Protein AF-A0A9W7YFT0-F1 (afdb_monomer)

Radius of gyration: 14.07 Å; Cα contacts (8 Å, |Δi|>4): 96; chains: 1; bounding box: 33×33×34 Å

pLDDT: mean 88.97, std 9.94, range [38.34, 95.62]

Solvent-accessible surface area (backbone atoms only — not comparable to full-atom values): 5397 Å² total; per-residue (Å²): 130,84,79,78,82,64,84,42,72,67,57,53,48,50,34,51,52,33,60,50,48,62,71,68,45,92,62,81,72,58,67,69,55,53,28,46,47,48,6,26,51,43,20,39,75,74,37,64,67,81,72,79,84,58,57,90,87,40,57,70,56,33,49,44,50,46,33,24,50,73,44,39,89,50,51,40,48,58,23,37,54,51,39,34,54,50,38,54,51,52,53,66,71,69,108

Foldseek 3Di:
DPPPLDDDPVLVVLLVVLVVLQVVQPDNDDPLLVLLLLLLVCCLPVNADPDDQDDPVCVVSNSNSVNVNVCHPPHSSRSSVVSSVSSVVSNVVSD

Secondary structure (DSSP, 8-state):
--------HHHHHHHHHHHHHTTS-SSPPPHHHHHHHHHHHHHHHH-S--SPPPPTT-HHHHHHHHHHHHTTT--HHHHHHHHHHHHHHHHHHT-

Structure (mmCIF, N/CA/C/O backbone):
data_AF-A0A9W7YFT0-F1
#
_entry.id   AF-A0A9W7YFT0-F1
#
loop_
_atom_site.group_PDB
_atom_site.id
_atom_site.type_symbol
_atom_site.label_atom_id
_atom_site.label_alt_id
_atom_site.label_comp_id
_atom_site.label_asym_id
_atom_site.label_entity_id
_atom_site.label_seq_id
_atom_site.pdbx_PDB_ins_code
_atom_site.Cartn_x
_atom_site.Cartn_y
_atom_site.Cartn_z
_atom_site.occupancy
_atom_site.B_iso_or_equiv
_atom_site.auth_seq_id
_atom_site.auth_comp_id
_atom_site.auth_asym_id
_atom_site.auth_atom_id
_atom_site.pdbx_PDB_model_num
ATOM 1 N N . MET A 1 1 ? 18.303 -19.695 12.802 1.00 38.34 1 MET A N 1
ATOM 2 C CA . MET A 1 1 ? 17.478 -20.212 11.691 1.00 38.34 1 MET A CA 1
ATOM 3 C C . MET A 1 1 ? 16.607 -19.044 11.280 1.00 38.34 1 MET A C 1
ATOM 5 O O . MET A 1 1 ? 15.971 -18.500 12.163 1.00 38.34 1 MET A O 1
ATOM 9 N N . ALA A 1 2 ? 16.701 -18.555 10.044 1.00 50.19 2 ALA A N 1
ATOM 10 C CA . ALA A 1 2 ? 15.868 -17.435 9.612 1.00 50.19 2 ALA A CA 1
ATOM 11 C C . ALA A 1 2 ? 14.430 -17.947 9.486 1.00 50.19 2 ALA A C 1
ATOM 13 O O . ALA A 1 2 ? 14.174 -18.833 8.669 1.00 50.19 2 ALA A O 1
ATOM 14 N N . ASP A 1 3 ? 13.533 -17.468 10.343 1.00 54.38 3 ASP A N 1
ATOM 15 C CA . ASP A 1 3 ? 12.108 -17.763 10.280 1.00 54.38 3 ASP A CA 1
ATOM 16 C C . ASP A 1 3 ? 11.599 -17.408 8.883 1.00 54.38 3 ASP A C 1
ATOM 18 O O . ASP A 1 3 ? 11.540 -16.241 8.497 1.00 54.38 3 ASP A O 1
ATOM 22 N N . ALA A 1 4 ? 11.301 -18.429 8.081 1.00 62.66 4 ALA A N 1
ATOM 23 C CA . ALA A 1 4 ? 10.732 -18.237 6.761 1.00 62.66 4 ALA A CA 1
ATOM 24 C C . ALA A 1 4 ? 9.351 -17.596 6.943 1.00 62.66 4 ALA A C 1
ATOM 26 O O . ALA A 1 4 ? 8.384 -18.292 7.263 1.00 62.66 4 ALA A O 1
ATOM 27 N N . LYS A 1 5 ? 9.269 -16.272 6.768 1.00 72.00 5 LYS A N 1
ATOM 28 C CA . LYS A 1 5 ? 8.004 -15.544 6.702 1.00 72.00 5 LYS A CA 1
ATOM 29 C C . LYS A 1 5 ? 7.177 -16.160 5.576 1.00 72.00 5 LYS A C 1
ATOM 31 O O . LYS A 1 5 ? 7.535 -16.095 4.406 1.00 72.00 5 LYS A O 1
ATOM 36 N N . LYS A 1 6 ? 6.087 -16.827 5.949 1.00 81.19 6 LYS A N 1
ATOM 37 C CA . LYS A 1 6 ? 5.124 -17.425 5.023 1.00 81.19 6 LYS A CA 1
ATOM 38 C C . LYS A 1 6 ? 3.826 -16.650 5.112 1.00 81.19 6 LYS A C 1
ATOM 40 O O . LYS A 1 6 ? 3.409 -16.270 6.203 1.00 81.19 6 LYS A O 1
ATOM 45 N N . ILE A 1 7 ? 3.167 -16.467 3.973 1.00 86.81 7 ILE A N 1
ATOM 46 C CA . ILE A 1 7 ? 1.803 -15.945 3.955 1.00 86.81 7 ILE A CA 1
ATOM 47 C C . ILE A 1 7 ? 0.906 -16.999 4.609 1.00 86.81 7 ILE A C 1
ATOM 49 O O . ILE A 1 7 ? 0.685 -18.073 4.048 1.00 86.81 7 ILE A O 1
ATOM 53 N N . THR A 1 8 ? 0.424 -16.709 5.813 1.00 90.06 8 THR A N 1
ATOM 54 C CA . THR A 1 8 ? -0.550 -17.546 6.517 1.00 90.06 8 THR A CA 1
ATOM 55 C C . THR A 1 8 ? -1.973 -17.162 6.104 1.00 90.06 8 THR A C 1
ATOM 57 O O . THR A 1 8 ? -2.212 -16.025 5.682 1.00 90.06 8 THR A O 1
ATOM 60 N N . PRO A 1 9 ? -2.948 -18.084 6.212 1.00 90.06 9 PRO A N 1
ATOM 61 C CA . PRO A 1 9 ? -4.350 -17.760 5.953 1.00 90.06 9 PRO A CA 1
ATOM 62 C C . PRO A 1 9 ? -4.851 -16.617 6.847 1.00 90.06 9 PRO A C 1
ATOM 64 O O . PRO A 1 9 ? -5.571 -15.751 6.363 1.00 90.06 9 PRO A O 1
ATOM 67 N N . GLU A 1 10 ? -4.404 -16.556 8.104 1.00 90.50 10 GLU A N 1
ATOM 68 C CA . GLU A 1 10 ? -4.730 -15.477 9.048 1.00 90.50 10 GLU A CA 1
ATOM 69 C C . GLU A 1 10 ? -4.202 -14.113 8.582 1.00 90.50 10 GLU A C 1
ATOM 71 O O . GLU A 1 10 ? -4.932 -13.120 8.606 1.00 90.50 10 GLU A O 1
ATOM 76 N N . LEU A 1 11 ? -2.955 -14.058 8.095 1.00 91.94 11 LEU A N 1
ATOM 77 C CA . LEU A 1 11 ? -2.374 -12.829 7.552 1.00 91.94 11 LEU A CA 1
ATOM 78 C C . LEU A 1 11 ? -3.136 -12.370 6.311 1.00 91.94 11 LEU A C 1
ATOM 80 O O . LEU A 1 11 ? -3.481 -11.196 6.194 1.00 91.94 11 LEU A O 1
ATOM 84 N N . LYS A 1 12 ? -3.426 -13.301 5.397 1.00 92.06 12 LYS A N 1
ATOM 85 C CA . LYS A 1 12 ? -4.188 -12.999 4.185 1.00 92.06 12 L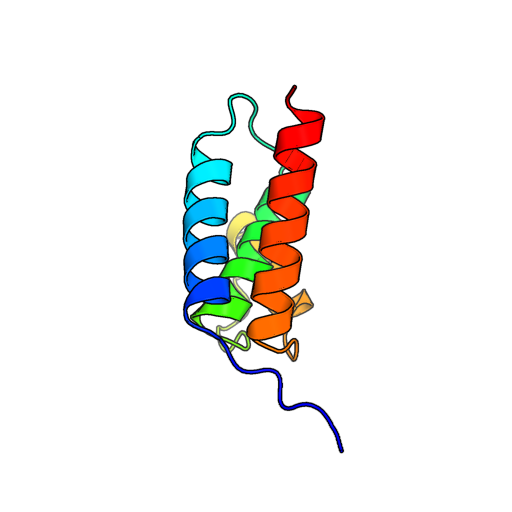YS A CA 1
ATOM 86 C C . LYS A 1 12 ? -5.592 -12.497 4.522 1.00 92.06 12 LYS A C 1
ATOM 88 O O . LYS A 1 12 ? -6.053 -11.564 3.874 1.00 92.06 12 LYS A O 1
ATOM 93 N N . GLN A 1 13 ? -6.258 -13.096 5.508 1.00 94.81 13 GLN A N 1
ATOM 94 C CA . GLN A 1 13 ? -7.582 -12.662 5.950 1.00 94.81 13 GLN A CA 1
ATOM 95 C C . GLN A 1 13 ? -7.522 -11.254 6.552 1.00 94.81 13 GLN A C 1
ATOM 97 O O . GLN A 1 13 ? -8.244 -10.374 6.102 1.00 94.81 13 GLN A O 1
ATOM 102 N N . THR A 1 14 ? -6.581 -11.004 7.466 1.00 94.25 14 THR A N 1
ATOM 103 C CA . THR A 1 14 ? -6.389 -9.676 8.072 1.00 94.25 14 THR A CA 1
ATOM 104 C C . THR A 1 14 ? -6.073 -8.610 7.019 1.00 94.25 14 THR A C 1
ATOM 106 O O . THR A 1 14 ? -6.528 -7.473 7.117 1.00 94.25 14 THR A O 1
ATOM 109 N N . PHE A 1 15 ? -5.290 -8.963 5.996 1.00 94.69 15 PHE A N 1
ATOM 110 C CA . PHE A 1 15 ? -4.982 -8.081 4.873 1.00 94.69 15 PHE A CA 1
ATOM 111 C C . PHE A 1 15 ? -6.221 -7.755 4.031 1.00 94.69 15 PHE A C 1
ATOM 113 O O . PHE A 1 15 ? -6.412 -6.599 3.658 1.00 94.69 15 PHE A O 1
ATOM 120 N N . ASP A 1 16 ? -7.062 -8.751 3.747 1.00 93.75 16 ASP A N 1
ATOM 121 C CA . ASP A 1 16 ? -8.316 -8.567 3.010 1.00 93.75 16 ASP A CA 1
ATOM 122 C C . ASP A 1 16 ? -9.287 -7.672 3.795 1.00 93.75 16 ASP A C 1
ATOM 124 O O . ASP A 1 16 ? -9.767 -6.668 3.270 1.00 93.75 16 ASP A O 1
ATOM 128 N N . GLU A 1 17 ? -9.446 -7.938 5.096 1.00 94.50 17 GLU A N 1
ATOM 129 C CA . GLU A 1 17 ? -10.231 -7.109 6.015 1.00 94.50 17 GLU A CA 1
ATOM 130 C C . GLU A 1 17 ? -9.706 -5.666 6.064 1.00 94.50 17 GLU A C 1
ATOM 132 O O . GLU A 1 17 ? -10.483 -4.718 5.964 1.00 94.50 17 GLU A O 1
ATOM 137 N N . ALA A 1 18 ? -8.387 -5.466 6.150 1.00 93.81 18 ALA A N 1
ATOM 138 C CA . ALA A 1 18 ? -7.785 -4.134 6.097 1.00 93.81 18 ALA A CA 1
ATOM 139 C C . ALA A 1 18 ? -8.061 -3.430 4.751 1.00 93.81 18 ALA A C 1
ATOM 141 O O . ALA A 1 18 ? -8.316 -2.224 4.710 1.00 93.81 18 ALA A O 1
ATOM 142 N N . ALA A 1 19 ? -8.049 -4.171 3.640 1.00 91.94 19 ALA A N 1
ATOM 143 C CA . ALA A 1 19 ? -8.350 -3.632 2.317 1.00 91.94 19 ALA A CA 1
ATOM 144 C C . ALA A 1 19 ? -9.835 -3.272 2.138 1.00 91.94 19 ALA A C 1
ATOM 146 O O . ALA A 1 19 ? -10.163 -2.406 1.322 1.00 91.94 19 ALA A O 1
ATOM 147 N N . GLU A 1 20 ? -10.738 -3.900 2.887 1.00 91.94 20 GLU A N 1
ATOM 148 C CA . GLU A 1 20 ? -12.139 -3.485 2.985 1.00 91.94 20 GLU A CA 1
ATOM 149 C C . GLU A 1 20 ? -12.290 -2.256 3.883 1.00 91.94 20 GLU A C 1
ATOM 151 O O . GLU A 1 20 ? -12.908 -1.264 3.496 1.00 91.94 20 GLU A O 1
ATOM 156 N N . GLN A 1 21 ? -11.648 -2.274 5.050 1.00 90.44 21 GLN A N 1
ATOM 157 C CA . GLN A 1 21 ? -11.689 -1.183 6.020 1.00 90.44 21 GLN A CA 1
ATOM 158 C C . GLN A 1 21 ? -1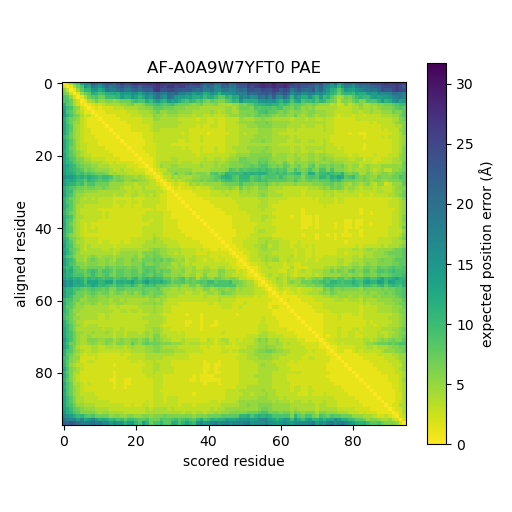1.204 0.135 5.421 1.00 90.44 21 GLN A C 1
ATOM 160 O O . GLN A 1 21 ? -11.855 1.158 5.610 1.00 90.44 21 GLN A O 1
ATOM 165 N N . VAL A 1 22 ? -10.122 0.118 4.634 1.00 89.62 22 VAL A N 1
ATOM 166 C CA . VAL A 1 22 ?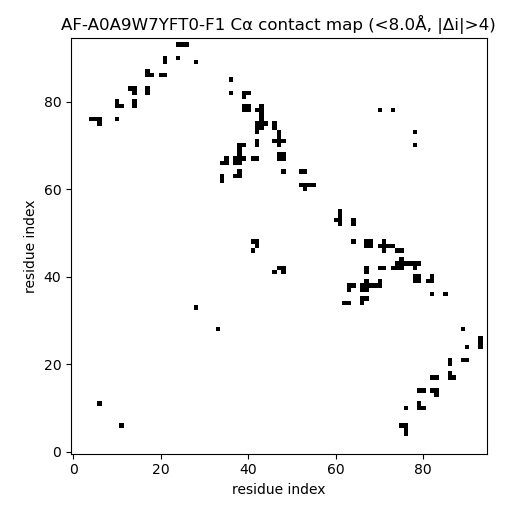 -9.602 1.335 3.994 1.00 89.62 22 VAL A CA 1
ATOM 167 C C . VAL A 1 22 ? -10.578 1.949 2.985 1.00 89.62 22 VAL A C 1
ATOM 169 O O . VAL A 1 22 ? -10.553 3.159 2.768 1.00 89.62 22 VAL A O 1
ATOM 172 N N . LYS A 1 23 ? -11.443 1.133 2.363 1.00 84.94 23 LYS A N 1
ATOM 173 C CA . LYS A 1 23 ? -12.501 1.603 1.451 1.00 84.94 23 LYS A CA 1
ATOM 174 C C . LYS A 1 23 ? -13.695 2.163 2.219 1.00 84.94 23 LYS A C 1
ATOM 176 O O . LYS A 1 23 ? -14.367 3.053 1.709 1.00 84.94 23 LYS A O 1
ATOM 181 N N . SER A 1 24 ? -13.933 1.647 3.421 1.00 85.81 24 SER A N 1
ATOM 182 C CA . SER A 1 24 ? -15.015 2.061 4.319 1.00 85.81 24 SER A CA 1
ATOM 183 C C . SER A 1 24 ? -14.632 3.212 5.256 1.00 85.81 24 SER A C 1
ATOM 185 O O . SER A 1 24 ? -15.448 3.609 6.085 1.00 85.81 24 SER A O 1
ATOM 187 N N . LEU A 1 25 ? -13.417 3.765 5.146 1.00 85.25 25 LEU A N 1
ATOM 188 C CA . LEU A 1 25 ? -13.011 4.928 5.934 1.00 85.25 25 LEU A CA 1
ATOM 189 C C . LEU A 1 25 ? -13.904 6.137 5.599 1.00 85.25 25 LEU A C 1
ATOM 191 O O . LEU A 1 25 ? -14.020 6.500 4.424 1.00 85.25 25 LEU A O 1
ATOM 195 N N . PRO A 1 26 ? -14.491 6.811 6.604 1.00 80.94 26 PRO A N 1
ATOM 196 C CA . PRO A 1 26 ? -15.369 7.958 6.372 1.00 80.94 26 PRO A CA 1
ATOM 197 C C . PRO A 1 26 ? -14.600 9.168 5.825 1.00 80.94 26 PRO A C 1
ATOM 199 O O . PRO A 1 26 ? -15.159 9.993 5.101 1.00 80.94 26 PRO A O 1
ATOM 202 N N . LYS A 1 27 ? -13.301 9.261 6.132 1.00 83.50 27 LYS A N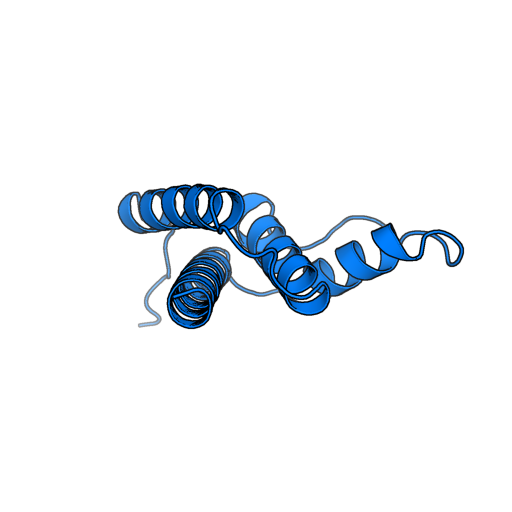 1
ATOM 203 C CA . LYS A 1 27 ? -12.393 10.279 5.610 1.00 83.50 27 LYS A CA 1
ATOM 204 C C . LYS A 1 27 ? -11.371 9.638 4.682 1.00 83.50 27 LYS A C 1
ATOM 206 O O . LYS A 1 27 ? -10.633 8.734 5.066 1.00 83.50 27 LYS A O 1
ATOM 211 N N . ALA A 1 28 ? -11.296 10.148 3.455 1.00 80.56 28 ALA A N 1
ATOM 212 C CA . ALA A 1 28 ? -10.282 9.700 2.515 1.00 80.56 28 ALA A CA 1
ATOM 213 C C . ALA A 1 28 ? -8.877 10.066 3.038 1.00 80.56 28 ALA A C 1
ATOM 215 O O . ALA A 1 28 ? -8.651 11.229 3.389 1.00 80.56 28 ALA A O 1
ATOM 216 N N . PRO A 1 29 ? -7.920 9.121 3.051 1.00 86.19 29 PRO A N 1
ATOM 217 C CA . PRO A 1 29 ? -6.556 9.415 3.470 1.00 86.19 29 PRO A CA 1
ATOM 218 C C . PRO A 1 29 ? -5.859 10.368 2.487 1.00 86.19 29 PRO A C 1
ATOM 220 O O . PRO A 1 29 ? -6.287 10.526 1.337 1.00 86.19 29 PRO A O 1
ATOM 223 N N . ALA A 1 30 ? -4.765 10.987 2.935 1.00 89.62 30 ALA A N 1
ATOM 224 C CA . ALA A 1 30 ? -3.918 11.819 2.080 1.00 89.62 30 ALA A CA 1
ATOM 225 C C . ALA A 1 30 ? -3.408 11.027 0.862 1.00 89.62 30 ALA A C 1
ATOM 227 O O . ALA A 1 30 ? -3.231 9.806 0.931 1.00 89.62 30 ALA A O 1
ATOM 228 N N . ASP A 1 31 ? -3.171 11.712 -0.258 1.00 89.31 31 ASP A N 1
ATOM 229 C CA . ASP A 1 31 ? -2.788 11.058 -1.513 1.00 89.31 31 ASP A CA 1
ATOM 230 C C . ASP A 1 31 ? -1.480 10.264 -1.392 1.00 89.31 31 ASP A C 1
ATOM 232 O O . ASP A 1 31 ? -1.416 9.137 -1.882 1.00 89.31 31 ASP A O 1
ATOM 236 N N . ASP A 1 32 ? -0.495 10.760 -0.639 1.00 89.81 32 ASP A N 1
ATOM 237 C CA . ASP A 1 32 ? 0.733 10.026 -0.304 1.00 89.81 32 ASP A CA 1
ATOM 238 C C . ASP A 1 32 ? 0.447 8.689 0.392 1.00 89.81 32 ASP A C 1
ATOM 240 O O . ASP A 1 32 ? 1.047 7.659 0.078 1.00 89.81 32 ASP A O 1
ATOM 244 N N . VAL A 1 33 ? -0.529 8.668 1.303 1.00 92.00 33 VAL A N 1
ATOM 245 C CA . VAL A 1 33 ? -0.908 7.442 2.012 1.00 92.00 33 VAL A CA 1
ATOM 246 C C . VAL A 1 33 ? -1.640 6.480 1.079 1.00 92.00 33 VAL A C 1
ATOM 248 O O . VAL A 1 33 ? -1.362 5.282 1.107 1.00 92.00 33 VAL A O 1
ATOM 251 N N . LYS A 1 34 ? -2.519 6.978 0.198 1.00 91.56 34 LYS A N 1
ATOM 252 C CA . LYS A 1 34 ? -3.158 6.151 -0.843 1.00 91.56 34 LYS A CA 1
ATOM 253 C C . LYS A 1 34 ? -2.123 5.509 -1.764 1.00 91.56 34 LYS A C 1
ATOM 255 O O . LYS A 1 34 ? -2.269 4.341 -2.122 1.00 91.56 34 LYS A O 1
ATOM 260 N N . LEU A 1 35 ? -1.085 6.253 -2.144 1.00 93.94 35 LEU A N 1
ATOM 261 C CA . LEU A 1 35 ? 0.014 5.746 -2.964 1.00 93.94 35 LEU A CA 1
ATOM 262 C C . LEU A 1 35 ? 0.806 4.668 -2.223 1.00 93.94 35 LEU A C 1
ATOM 264 O O . LEU A 1 35 ? 1.046 3.603 -2.791 1.00 93.94 35 LEU A O 1
ATOM 268 N N . LYS A 1 36 ? 1.124 4.885 -0.942 1.00 93.75 36 LYS A N 1
ATOM 269 C CA . LYS A 1 36 ? 1.811 3.889 -0.111 1.00 93.75 36 LYS A CA 1
ATOM 270 C C . LYS A 1 36 ? 0.992 2.605 0.055 1.00 93.75 36 LYS A C 1
ATOM 272 O O . LYS A 1 36 ? 1.520 1.513 -0.144 1.00 93.75 36 LYS A O 1
ATOM 277 N N . LEU A 1 37 ? -0.307 2.729 0.338 1.00 94.31 37 LEU A N 1
ATOM 278 C CA . LEU A 1 37 ? -1.246 1.603 0.381 1.00 94.31 37 LEU A CA 1
ATOM 279 C C . LEU A 1 37 ? -1.276 0.851 -0.952 1.00 94.31 37 LEU A C 1
ATOM 281 O O . LEU A 1 37 ? -1.234 -0.375 -0.961 1.00 94.31 37 LEU A O 1
ATOM 285 N N . TYR A 1 38 ? -1.315 1.570 -2.076 1.00 94.38 38 TYR A N 1
ATOM 286 C CA . TYR A 1 38 ? -1.270 0.962 -3.403 1.00 94.38 38 TYR A CA 1
ATOM 287 C C . TYR A 1 38 ? 0.029 0.178 -3.623 1.00 94.38 38 TYR A C 1
ATOM 289 O O . TYR A 1 38 ? -0.033 -0.977 -4.037 1.00 94.38 38 TYR A O 1
ATOM 297 N N . GLY A 1 39 ? 1.189 0.765 -3.318 1.00 95.44 39 GLY A N 1
ATOM 298 C CA . GLY A 1 39 ? 2.484 0.099 -3.464 1.00 95.44 39 GLY A CA 1
ATOM 299 C C . GLY A 1 39 ? 2.565 -1.189 -2.647 1.00 95.44 39 GLY A C 1
ATOM 300 O O . GLY A 1 39 ? 2.843 -2.252 -3.202 1.00 95.44 39 GLY A O 1
ATOM 301 N N . LEU A 1 40 ? 2.226 -1.113 -1.355 1.00 95.62 40 LEU A N 1
ATOM 302 C CA . LEU A 1 40 ? 2.197 -2.265 -0.448 1.00 95.62 40 LEU A CA 1
ATOM 303 C C . LEU A 1 40 ? 1.212 -3.341 -0.916 1.00 95.62 40 LEU A C 1
ATOM 305 O O . LEU A 1 40 ? 1.564 -4.515 -0.961 1.00 95.62 40 LEU A O 1
ATOM 309 N N . PHE A 1 41 ? 0.006 -2.953 -1.338 1.00 95.00 41 PHE A N 1
ATOM 310 C CA . PHE A 1 41 ? -0.994 -3.887 -1.856 1.00 95.00 41 PHE A CA 1
ATOM 311 C C . PHE A 1 41 ? -0.495 -4.614 -3.110 1.00 95.00 41 PHE A C 1
ATOM 313 O O . PHE A 1 41 ? -0.650 -5.830 -3.240 1.00 95.00 41 PHE A O 1
ATOM 320 N N . LYS A 1 42 ? 0.128 -3.885 -4.043 1.00 95.44 42 LYS A N 1
ATOM 321 C CA . LYS A 1 42 ? 0.695 -4.466 -5.264 1.00 95.44 42 LYS A CA 1
ATOM 322 C C . LYS A 1 42 ? 1.864 -5.397 -4.957 1.00 95.44 42 LYS A C 1
ATOM 324 O O . LYS A 1 42 ? 1.905 -6.480 -5.527 1.00 95.44 42 LYS A O 1
ATOM 329 N N . GLN A 1 43 ? 2.745 -5.037 -4.030 1.00 95.00 43 GLN A N 1
ATOM 330 C CA . GLN A 1 43 ? 3.842 -5.907 -3.606 1.00 95.00 43 GLN A CA 1
ATOM 331 C C . GLN A 1 43 ? 3.334 -7.169 -2.894 1.00 95.00 43 GLN A C 1
ATOM 333 O O . GLN A 1 43 ? 3.769 -8.271 -3.207 1.00 95.00 43 GLN A O 1
ATOM 338 N N . ALA A 1 44 ? 2.353 -7.037 -2.002 1.00 93.75 44 ALA A N 1
ATOM 339 C CA . ALA A 1 44 ? 1.746 -8.161 -1.295 1.00 93.75 44 ALA A CA 1
ATOM 340 C C . ALA A 1 44 ? 1.048 -9.156 -2.239 1.00 93.75 44 ALA A C 1
ATOM 342 O O . ALA A 1 44 ? 1.106 -10.362 -2.020 1.00 93.75 44 ALA A O 1
ATOM 343 N N . THR A 1 45 ? 0.394 -8.667 -3.298 1.00 92.81 45 THR A N 1
ATOM 344 C CA . THR A 1 45 ? -0.424 -9.503 -4.200 1.00 92.81 45 THR A CA 1
ATOM 345 C C . THR A 1 45 ? 0.314 -9.977 -5.448 1.00 92.81 45 THR A C 1
ATOM 347 O O . THR A 1 45 ? 0.159 -11.124 -5.853 1.00 92.81 45 THR A O 1
ATOM 350 N N . VAL A 1 46 ? 1.105 -9.101 -6.067 1.00 93.19 46 VAL A N 1
ATOM 351 C CA . VAL A 1 46 ? 1.818 -9.361 -7.326 1.00 93.19 46 VAL A CA 1
ATOM 352 C C . VAL A 1 46 ? 3.305 -9.626 -7.088 1.00 93.19 46 VAL A C 1
ATOM 354 O O . VAL A 1 46 ? 3.918 -10.359 -7.858 1.00 93.19 46 VAL A O 1
ATOM 357 N N . GLY A 1 47 ? 3.887 -9.053 -6.033 1.00 91.69 47 GLY A N 1
ATOM 358 C CA . GLY A 1 47 ? 5.331 -9.045 -5.808 1.00 91.69 47 GLY A CA 1
ATOM 359 C C . GLY A 1 47 ? 6.016 -7.877 -6.516 1.00 91.69 47 GLY A C 1
ATOM 360 O O . GLY A 1 47 ? 5.396 -6.840 -6.776 1.00 91.69 47 GLY A O 1
ATOM 361 N N . ASN A 1 48 ? 7.303 -8.062 -6.824 1.00 93.00 48 ASN A N 1
ATOM 362 C CA . ASN A 1 48 ? 8.168 -7.025 -7.384 1.00 93.00 48 ASN A CA 1
ATOM 363 C C . ASN A 1 48 ? 7.579 -6.380 -8.645 1.00 93.00 48 ASN A C 1
ATOM 365 O O . ASN A 1 48 ? 7.120 -7.060 -9.565 1.00 93.00 48 ASN A O 1
ATOM 369 N N . ASN A 1 49 ? 7.655 -5.049 -8.712 1.00 93.31 49 ASN A N 1
ATOM 370 C CA . ASN A 1 49 ? 7.219 -4.307 -9.885 1.00 93.31 49 ASN A CA 1
ATOM 371 C C . ASN A 1 49 ? 8.100 -4.631 -11.105 1.00 93.31 49 ASN A C 1
ATOM 373 O O . ASN A 1 49 ? 9.270 -4.257 -11.159 1.00 93.31 49 ASN A O 1
ATOM 377 N N . THR A 1 50 ? 7.515 -5.291 -12.102 1.00 92.00 50 THR A N 1
ATOM 378 C CA . THR A 1 50 ? 8.149 -5.616 -13.394 1.00 92.00 50 THR A CA 1
ATOM 379 C C . THR A 1 50 ? 7.601 -4.778 -14.549 1.00 92.00 50 THR A C 1
ATOM 381 O O . THR A 1 50 ? 7.991 -4.964 -15.701 1.00 92.00 50 THR A O 1
ATOM 384 N N . THR A 1 51 ? 6.686 -3.849 -14.264 1.00 91.06 51 THR A N 1
ATOM 385 C CA . THR A 1 51 ? 6.051 -3.023 -15.294 1.00 91.06 51 THR A CA 1
ATOM 386 C C . THR A 1 51 ? 6.972 -1.882 -15.732 1.00 91.06 51 THR A C 1
ATOM 388 O O . THR A 1 51 ? 7.728 -1.349 -14.912 1.00 91.06 51 THR A O 1
ATOM 391 N N . PRO A 1 52 ? 6.931 -1.466 -17.011 1.00 92.06 52 PRO A N 1
ATOM 392 C CA . PRO A 1 52 ? 7.730 -0.343 -17.479 1.00 92.06 52 PRO A CA 1
ATOM 393 C C . PRO A 1 52 ? 7.281 0.960 -16.813 1.00 92.06 52 PRO A C 1
ATOM 395 O O . PRO A 1 52 ? 6.095 1.167 -16.547 1.00 92.06 52 PRO A O 1
ATOM 398 N N . LYS A 1 53 ? 8.241 1.860 -16.574 1.00 90.88 53 LYS A N 1
ATOM 399 C CA . LYS A 1 53 ? 7.952 3.178 -16.010 1.00 90.88 53 LYS A CA 1
ATOM 400 C C . LYS A 1 53 ? 7.039 3.959 -16.968 1.00 90.88 53 LYS A C 1
ATOM 402 O O . LYS A 1 53 ? 7.394 4.103 -18.140 1.00 90.88 53 LYS A O 1
ATOM 407 N N . PRO A 1 54 ? 5.891 4.473 -16.501 1.00 92.06 54 PRO A N 1
ATOM 408 C CA . PRO A 1 54 ? 4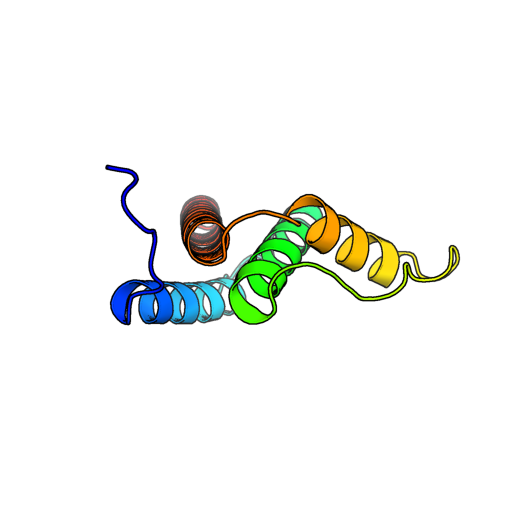.987 5.254 -17.337 1.00 92.06 54 PRO A CA 1
ATOM 409 C C . PRO A 1 54 ? 5.635 6.570 -17.792 1.00 92.06 54 PRO A C 1
ATOM 411 O O . PRO A 1 54 ? 6.564 7.084 -17.162 1.00 92.06 54 PRO A O 1
ATOM 414 N N . GLY A 1 55 ? 5.147 7.102 -18.917 1.00 91.31 55 GLY A N 1
ATOM 415 C CA . GLY A 1 55 ? 5.685 8.314 -19.537 1.00 91.31 55 GLY A CA 1
ATOM 416 C C . GLY A 1 55 ? 5.545 9.558 -18.653 1.00 91.31 55 GLY A C 1
ATOM 417 O O . GLY A 1 55 ? 4.661 9.638 -17.806 1.00 91.31 55 GLY A O 1
ATOM 418 N N . MET A 1 56 ? 6.395 10.566 -18.880 1.00 81.44 56 MET A N 1
ATOM 419 C CA . MET A 1 56 ? 6.465 11.786 -18.051 1.00 81.44 56 MET A CA 1
ATOM 420 C C . MET A 1 56 ? 5.167 12.607 -18.011 1.00 81.44 56 MET A C 1
ATOM 422 O O . MET A 1 56 ? 4.980 13.389 -17.087 1.00 81.44 56 MET A O 1
ATOM 426 N N . LEU A 1 57 ? 4.279 12.425 -18.992 1.00 90.94 57 LEU A N 1
ATOM 427 C CA . LEU A 1 57 ? 2.976 13.091 -19.053 1.00 90.94 57 LEU A CA 1
ATOM 428 C C . LEU A 1 57 ? 1.906 12.391 -18.193 1.00 90.94 57 LEU A C 1
ATOM 430 O O . LEU A 1 57 ? 0.876 12.989 -17.893 1.00 90.94 57 LEU A O 1
ATOM 434 N N . ASP A 1 58 ? 2.148 11.147 -17.763 1.00 90.25 58 ASP A N 1
ATOM 435 C CA . ASP A 1 58 ? 1.236 10.378 -16.917 1.00 90.25 58 ASP A CA 1
ATOM 436 C C . ASP A 1 58 ? 1.669 10.458 -15.446 1.00 90.25 58 ASP A C 1
ATOM 438 O O . ASP A 1 58 ? 2.255 9.541 -14.868 1.00 90.25 58 ASP A O 1
ATOM 442 N N . PHE A 1 59 ? 1.408 11.607 -14.820 1.00 88.69 59 PHE A N 1
ATOM 443 C CA . PHE A 1 59 ? 1.830 11.861 -13.441 1.00 88.69 59 PHE A CA 1
ATOM 444 C C . PHE A 1 59 ? 1.218 10.860 -12.452 1.00 88.69 59 PHE A C 1
ATOM 446 O O . PHE A 1 59 ? 1.919 10.330 -11.594 1.00 88.69 59 PHE A O 1
ATOM 453 N N . ARG A 1 60 ? -0.078 10.543 -12.586 1.00 87.69 60 ARG A N 1
ATOM 454 C CA . ARG A 1 60 ? -0.781 9.623 -11.672 1.00 87.69 60 ARG A CA 1
ATOM 455 C C . ARG A 1 60 ? -0.236 8.200 -11.744 1.00 87.69 60 ARG A C 1
ATOM 457 O O . ARG A 1 60 ? -0.017 7.586 -10.699 1.00 87.69 60 ARG A O 1
ATOM 464 N N . GLY A 1 61 ? -0.026 7.665 -12.943 1.00 91.62 61 GLY A N 1
ATOM 465 C CA . GLY A 1 61 ? 0.595 6.361 -13.119 1.00 91.62 61 GLY A CA 1
ATOM 466 C C . GLY A 1 61 ? 2.044 6.387 -12.674 1.00 91.62 61 GLY A C 1
ATOM 467 O O . GLY A 1 61 ? 2.461 5.443 -12.009 1.00 91.62 61 GLY A O 1
ATOM 468 N N . LYS A 1 62 ? 2.788 7.476 -12.926 1.00 93.62 62 LYS A N 1
ATOM 469 C CA . LYS A 1 62 ? 4.149 7.641 -12.397 1.00 93.62 62 LYS A CA 1
ATOM 470 C C . LYS A 1 62 ? 4.169 7.514 -10.883 1.00 93.62 62 LYS A C 1
ATOM 472 O O . LYS A 1 62 ? 4.961 6.724 -10.399 1.00 93.62 62 LYS A O 1
ATOM 477 N N . TYR A 1 63 ? 3.310 8.216 -10.148 1.00 93.38 63 TYR A N 1
ATOM 478 C CA . TYR A 1 63 ? 3.285 8.129 -8.684 1.00 93.38 63 TYR A CA 1
ATOM 479 C C . TYR A 1 63 ? 2.933 6.728 -8.176 1.00 93.38 63 TYR A C 1
ATOM 481 O O . TYR A 1 63 ? 3.578 6.223 -7.264 1.00 93.38 63 TYR A O 1
ATOM 489 N N . LYS A 1 64 ? 1.945 6.065 -8.789 1.00 92.88 64 LYS A N 1
ATOM 490 C CA . LYS A 1 64 ? 1.588 4.678 -8.450 1.00 92.88 64 LYS A CA 1
ATOM 491 C C . LYS A 1 64 ? 2.731 3.703 -8.725 1.00 92.88 64 LYS A C 1
ATOM 493 O O . LYS A 1 64 ? 2.982 2.801 -7.930 1.00 92.88 64 LYS A O 1
ATOM 498 N N . TRP A 1 65 ? 3.393 3.871 -9.866 1.00 95.19 65 TRP A N 1
ATOM 499 C CA . TRP A 1 65 ? 4.545 3.070 -10.256 1.00 95.19 65 TRP A CA 1
ATOM 500 C C . TRP A 1 65 ? 5.722 3.314 -9.316 1.00 95.19 65 TRP A C 1
ATOM 502 O O . TRP A 1 65 ? 6.370 2.354 -8.918 1.00 95.19 65 TRP A O 1
ATOM 512 N N . ASP A 1 66 ? 5.969 4.568 -8.930 1.00 94.25 66 ASP A N 1
ATOM 513 C CA . ASP A 1 66 ? 7.004 4.948 -7.966 1.00 94.25 66 ASP A CA 1
ATOM 514 C C . ASP A 1 66 ? 6.747 4.243 -6.635 1.00 94.25 66 ASP A C 1
ATOM 516 O O . ASP A 1 66 ? 7.563 3.427 -6.232 1.00 94.25 66 ASP A O 1
ATOM 520 N N . ALA A 1 67 ? 5.553 4.401 -6.055 1.00 95.19 67 ALA A N 1
ATOM 521 C CA . ALA A 1 67 ? 5.203 3.796 -4.772 1.00 95.19 67 ALA A CA 1
ATOM 522 C C . ALA A 1 67 ? 5.288 2.258 -4.769 1.00 95.19 67 ALA A C 1
ATOM 524 O O . ALA A 1 67 ? 5.682 1.662 -3.771 1.00 95.19 67 ALA A O 1
ATOM 525 N N . TRP A 1 68 ? 4.936 1.591 -5.876 1.00 95.56 68 TRP A N 1
ATOM 526 C CA . TRP A 1 68 ? 5.130 0.140 -6.005 1.00 95.56 68 TRP A CA 1
ATOM 527 C C . TRP A 1 68 ? 6.611 -0.227 -6.169 1.00 95.56 68 TRP A C 1
ATOM 529 O O . TRP A 1 68 ? 7.076 -1.218 -5.615 1.00 95.56 68 TRP A O 1
ATOM 539 N N . THR A 1 69 ? 7.379 0.590 -6.885 1.00 94.75 69 THR A N 1
ATOM 540 C CA . THR A 1 69 ? 8.824 0.395 -7.055 1.00 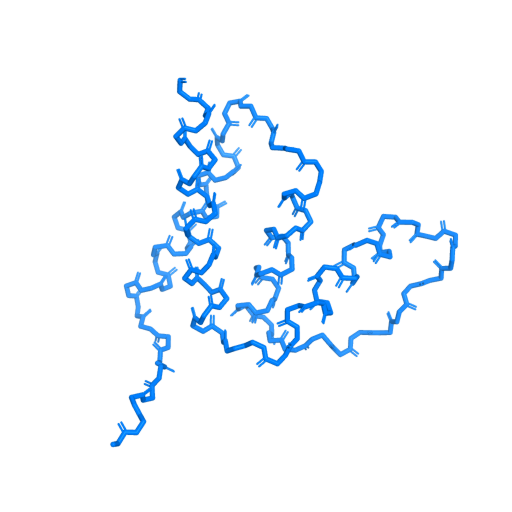94.75 69 THR A CA 1
ATOM 541 C C . THR A 1 69 ? 9.597 0.672 -5.767 1.00 94.75 69 THR A C 1
ATOM 543 O O . THR A 1 69 ? 10.613 0.030 -5.542 1.00 94.75 69 THR A O 1
ATOM 546 N N . GLU A 1 70 ? 9.138 1.577 -4.905 1.00 94.06 70 GLU A N 1
ATOM 547 C CA . GLU A 1 70 ? 9.771 1.871 -3.613 1.00 94.06 70 GLU A CA 1
ATOM 548 C C . GLU A 1 70 ? 9.724 0.683 -2.649 1.00 94.06 70 GLU A C 1
ATOM 550 O O . GLU A 1 70 ? 10.638 0.497 -1.852 1.00 94.06 70 GLU A O 1
ATOM 555 N N . VAL A 1 71 ? 8.683 -0.147 -2.744 1.00 94.19 71 VAL A N 1
ATOM 556 C CA . VAL A 1 71 ? 8.539 -1.371 -1.942 1.00 94.19 71 VAL A CA 1
ATOM 557 C C . VAL A 1 71 ? 8.977 -2.628 -2.693 1.00 94.19 71 VAL A C 1
ATOM 559 O O . VAL A 1 71 ? 8.698 -3.737 -2.240 1.00 94.19 71 VAL A O 1
ATOM 562 N N . LYS A 1 72 ? 9.656 -2.487 -3.837 1.00 89.69 72 LYS A N 1
ATOM 563 C CA . LYS A 1 72 ? 10.264 -3.633 -4.521 1.00 89.69 72 LYS A CA 1
ATOM 564 C C . LYS A 1 72 ? 11.274 -4.310 -3.588 1.00 89.69 72 LYS A C 1
ATOM 566 O O . LYS A 1 72 ? 11.848 -3.666 -2.715 1.00 89.69 72 LYS A O 1
ATOM 571 N N . ASP A 1 73 ? 11.486 -5.605 -3.776 1.00 91.69 73 ASP A N 1
ATOM 572 C CA . ASP A 1 73 ? 12.360 -6.449 -2.948 1.00 91.69 73 ASP A CA 1
ATOM 573 C C . ASP A 1 73 ? 11.883 -6.630 -1.496 1.00 91.69 73 ASP A C 1
ATOM 575 O O . ASP A 1 73 ? 12.502 -7.363 -0.726 1.00 91.69 73 ASP A O 1
ATOM 579 N N . LYS A 1 74 ? 10.747 -6.027 -1.119 1.00 91.12 74 LYS A N 1
ATOM 580 C CA . LYS A 1 74 ? 10.065 -6.322 0.139 1.00 91.12 74 LYS A CA 1
ATOM 581 C C . LYS A 1 74 ? 9.337 -7.654 0.029 1.00 91.12 74 LYS A C 1
ATOM 583 O O . LYS A 1 74 ? 8.648 -7.919 -0.958 1.00 91.12 74 LYS A O 1
ATOM 588 N N . ASP A 1 75 ? 9.453 -8.467 1.067 1.00 91.94 75 ASP A N 1
ATOM 589 C CA . ASP A 1 75 ? 8.756 -9.743 1.129 1.00 91.94 75 ASP A CA 1
ATOM 590 C C . ASP A 1 75 ? 7.234 -9.542 1.135 1.00 91.94 75 ASP A C 1
ATOM 592 O O . ASP A 1 75 ? 6.726 -8.547 1.663 1.00 91.94 75 ASP A O 1
ATOM 596 N N . GLN A 1 76 ? 6.482 -10.477 0.552 1.00 92.00 76 GLN A N 1
ATOM 597 C CA . GLN A 1 76 ? 5.026 -10.329 0.450 1.00 92.00 76 GLN A CA 1
ATOM 598 C C . GLN A 1 76 ? 4.376 -10.275 1.836 1.00 92.00 76 GLN A C 1
ATOM 600 O O . GLN A 1 76 ? 3.427 -9.521 2.044 1.00 92.00 76 GLN A O 1
ATOM 605 N N . VAL A 1 77 ? 4.923 -11.036 2.789 1.00 92.75 77 VAL A N 1
ATOM 606 C CA . VAL A 1 77 ? 4.480 -11.033 4.188 1.00 92.75 77 VAL A CA 1
ATOM 607 C C . VAL A 1 77 ? 4.695 -9.662 4.820 1.00 92.75 77 VAL A C 1
ATOM 609 O O . V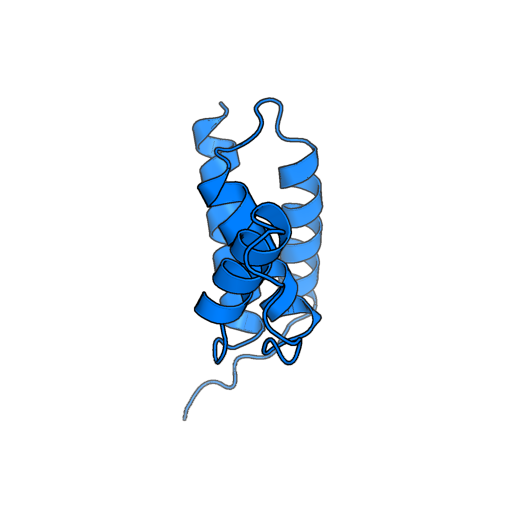AL A 1 77 ? 3.750 -9.089 5.352 1.00 92.75 77 VAL A O 1
ATOM 612 N N . ASP A 1 78 ? 5.895 -9.096 4.685 1.00 93.06 78 ASP A N 1
ATOM 613 C CA . ASP A 1 78 ? 6.217 -7.757 5.191 1.00 93.06 78 ASP A CA 1
ATOM 614 C C . ASP A 1 78 ? 5.306 -6.684 4.581 1.00 93.06 78 ASP A C 1
ATOM 616 O O . ASP A 1 78 ? 4.820 -5.795 5.279 1.00 93.06 78 ASP A O 1
ATOM 620 N N . ALA A 1 79 ? 5.037 -6.778 3.276 1.00 94.50 79 ALA A N 1
ATOM 621 C CA . ALA A 1 79 ? 4.144 -5.854 2.591 1.00 94.50 79 ALA A CA 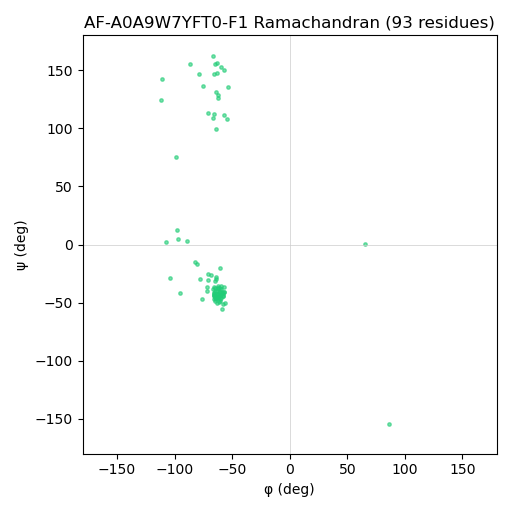1
ATOM 622 C C . ALA A 1 79 ? 2.701 -5.937 3.122 1.00 94.50 79 ALA A C 1
ATOM 624 O O . ALA A 1 79 ? 2.057 -4.899 3.288 1.00 94.50 79 ALA A O 1
ATOM 625 N N . MET A 1 80 ? 2.199 -7.142 3.423 1.00 94.50 80 MET A N 1
ATOM 626 C CA . MET A 1 80 ? 0.884 -7.333 4.049 1.00 94.50 80 MET A CA 1
ATOM 627 C C . MET A 1 80 ? 0.847 -6.769 5.471 1.00 94.50 80 MET A C 1
ATOM 629 O O . MET A 1 80 ? -0.084 -6.039 5.809 1.00 94.50 80 MET A O 1
ATOM 633 N N . GLU A 1 81 ? 1.857 -7.069 6.290 1.00 94.31 81 GLU A N 1
ATOM 634 C CA . GLU A 1 81 ? 1.947 -6.586 7.672 1.00 94.31 81 GLU A CA 1
ATOM 635 C C . GLU A 1 81 ? 1.985 -5.052 7.734 1.00 94.31 81 GLU A C 1
ATOM 637 O O . GLU A 1 81 ? 1.215 -4.439 8.479 1.00 94.31 81 GLU A O 1
ATOM 642 N N . GLU A 1 82 ? 2.813 -4.411 6.901 1.00 95.00 82 GLU A N 1
ATOM 643 C CA . GLU A 1 82 ? 2.862 -2.949 6.814 1.00 95.00 82 GLU A CA 1
ATOM 644 C C . GLU A 1 82 ? 1.556 -2.344 6.296 1.00 95.00 82 GLU A C 1
ATOM 646 O O . GLU A 1 82 ? 1.136 -1.291 6.782 1.00 95.00 82 GLU A O 1
ATOM 651 N N . TYR A 1 83 ? 0.890 -2.997 5.339 1.00 95.31 83 TYR A N 1
ATOM 652 C CA . TYR A 1 83 ? -0.408 -2.541 4.846 1.00 95.31 83 TYR A CA 1
ATOM 653 C C . TYR A 1 83 ? -1.447 -2.529 5.971 1.00 95.31 83 TYR A C 1
ATOM 655 O O . TYR A 1 83 ? -2.106 -1.514 6.195 1.00 95.31 83 TYR A O 1
ATOM 663 N N . ILE A 1 84 ? -1.547 -3.629 6.722 1.00 94.81 84 ILE A N 1
ATOM 664 C CA . ILE A 1 84 ? -2.466 -3.759 7.860 1.00 94.81 84 ILE A CA 1
ATOM 665 C C . ILE A 1 84 ? -2.159 -2.694 8.917 1.00 94.81 84 ILE A C 1
ATOM 667 O O . ILE A 1 84 ? -3.071 -2.023 9.404 1.00 94.81 84 ILE A O 1
ATOM 671 N N . ALA A 1 85 ? -0.883 -2.504 9.260 1.00 94.69 85 ALA A N 1
ATOM 672 C CA . ALA A 1 85 ? -0.467 -1.499 10.234 1.00 94.69 85 ALA A CA 1
ATOM 673 C C . ALA A 1 85 ? -0.846 -0.076 9.792 1.00 94.69 85 ALA A C 1
ATOM 675 O O . ALA A 1 85 ? -1.322 0.725 10.600 1.00 94.69 85 ALA A O 1
ATOM 676 N N . LEU A 1 86 ? -0.679 0.232 8.503 1.00 93.75 86 LEU A N 1
ATOM 677 C CA . LEU A 1 86 ? -1.035 1.528 7.936 1.00 93.75 86 LEU A CA 1
ATOM 678 C C . LEU A 1 86 ? -2.548 1.770 7.970 1.00 93.75 86 LEU A C 1
ATOM 680 O O . LEU A 1 86 ? -2.972 2.851 8.372 1.00 93.75 86 LEU A O 1
ATOM 684 N N . VAL A 1 87 ? -3.361 0.774 7.608 1.00 92.94 87 VAL A N 1
ATOM 685 C CA . VAL A 1 87 ? -4.829 0.872 7.681 1.00 92.94 87 VAL A CA 1
ATOM 686 C C . VAL A 1 87 ? -5.299 1.074 9.118 1.00 92.94 87 VAL A C 1
ATOM 688 O O . VAL A 1 87 ? -6.080 1.988 9.368 1.00 92.94 87 VAL A O 1
ATOM 691 N N . LYS A 1 88 ? -4.775 0.303 10.079 1.00 92.00 88 LYS A N 1
ATOM 692 C CA . LYS A 1 88 ? -5.103 0.483 11.504 1.00 92.00 88 LYS A CA 1
ATOM 693 C C . LYS A 1 88 ? -4.792 1.898 11.988 1.00 92.00 88 LYS A C 1
ATOM 695 O O . LYS A 1 88 ? -5.578 2.491 12.721 1.00 92.00 88 LYS A O 1
ATOM 700 N N . LYS A 1 89 ? -3.664 2.467 11.552 1.00 91.62 89 LYS A N 1
ATOM 701 C CA . LYS A 1 89 ? -3.302 3.851 11.878 1.00 91.62 89 LYS A CA 1
ATOM 702 C C . LYS A 1 89 ? -4.284 4.860 11.277 1.00 91.62 89 LYS A C 1
ATOM 704 O O . LYS A 1 89 ? -4.626 5.829 11.941 1.00 91.62 89 LYS A O 1
ATOM 709 N N . LEU A 1 90 ? -4.736 4.633 10.045 1.00 90.88 90 LEU A N 1
ATOM 710 C CA . LEU A 1 90 ? -5.730 5.489 9.394 1.00 90.88 90 LEU A CA 1
ATOM 711 C C . LEU A 1 90 ? -7.094 5.438 10.076 1.00 90.88 90 LEU A C 1
ATOM 713 O O . LEU A 1 90 ? -7.764 6.460 10.147 1.00 90.88 90 LEU A O 1
ATOM 717 N N . GLN A 1 91 ? -7.498 4.271 10.574 1.00 87.94 91 GLN A N 1
ATOM 71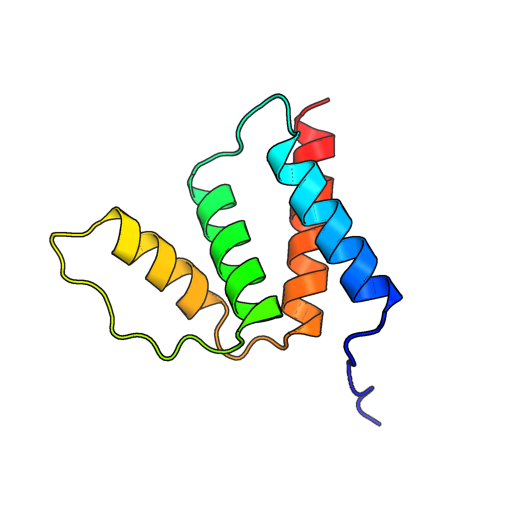8 C CA . GLN A 1 91 ? -8.725 4.147 11.356 1.00 87.94 91 GLN A CA 1
ATOM 719 C C . GLN A 1 91 ? -8.638 4.944 12.652 1.00 87.94 91 GLN A C 1
ATOM 721 O O . GLN A 1 91 ? -9.538 5.724 12.929 1.00 87.94 91 GLN A O 1
ATOM 726 N N . ALA A 1 92 ? -7.529 4.812 13.384 1.00 87.19 92 ALA A N 1
ATOM 727 C CA . ALA A 1 92 ? -7.312 5.553 14.624 1.00 87.19 92 ALA A CA 1
ATOM 728 C C . ALA A 1 92 ? -7.233 7.081 14.423 1.00 87.19 92 ALA A C 1
ATOM 730 O O . ALA A 1 92 ? -7.577 7.829 15.328 1.00 87.19 92 ALA A O 1
ATOM 731 N N . ASP A 1 93 ? -6.774 7.555 13.259 1.00 80.75 93 ASP A N 1
ATOM 732 C CA . ASP A 1 93 ? -6.746 8.988 12.904 1.00 80.75 93 ASP A CA 1
ATOM 733 C C . ASP A 1 93 ? -8.111 9.511 12.409 1.00 80.75 93 ASP A C 1
ATOM 735 O O . ASP A 1 93 ? -8.332 10.719 12.331 1.00 80.75 93 ASP A O 1
ATOM 739 N N . SER A 1 94 ? -9.023 8.606 12.040 1.00 69.75 94 SER A N 1
ATOM 740 C CA . SER A 1 94 ? -10.347 8.932 11.504 1.00 69.75 94 SER A CA 1
ATOM 741 C C . SER A 1 94 ? -11.463 8.902 12.561 1.00 69.75 94 SER A C 1
ATOM 743 O O . SER A 1 94 ? -12.629 9.054 12.178 1.00 69.75 94 SER A O 1
ATOM 745 N N . GLU A 1 95 ? -11.116 8.697 13.833 1.00 56.84 95 GLU A N 1
ATOM 746 C CA . GLU A 1 95 ? -12.022 8.620 14.991 1.00 56.84 95 GLU A CA 1
ATOM 747 C C . GLU A 1 95 ? -12.134 9.953 15.753 1.00 56.84 95 GLU A C 1
ATOM 749 O O . GLU A 1 95 ? -11.156 10.738 15.753 1.00 56.84 95 GLU A O 1
#

InterPro domains:
  IPR000582 Acyl-CoA-binding protein, ACBP [PF00887] (13-87)
  IPR000582 Acyl-CoA-binding protein, ACBP [PR00689] (12-27)
  IPR000582 Acyl-CoA-binding protein, ACBP [PR00689] (29-47)
  IPR000582 Acyl-CoA-binding protein, ACBP [PR00689] (52-67)
  IPR000582 Acyl-CoA-binding protein, ACBP [PR00689] (73-90)
  IPR000582 Acyl-CoA-binding protein, ACBP [PS51228] (11-95)
  IPR014352 FERM/acyl-CoA-binding protein superfamily [G3DSA:1.20.80.10] (2-95)
  IPR022408 Acyl-CoA-binding protein, ACBP, conserved site [PS00880] (29-47)
  IPR035984 Acyl-CoA binding protein superfamily [SSF47027] (11-92)

Mean predicted aligned error: 4.81 Å

Organism: NCBI:txid1286918

Sequence (95 aa):
MADAKKITPELKQTFDEAAEQVKSLPKAPADDVKLKLYGLFKQATVGNNTTPKPGMLDFRGKYKWDAWTEVKDKDQVDAMEEYIALVKKLQADSE

Nearest PDB structures (foldseek):
  2fj9-assembly1_A  TM=9.812E-01  e=6.480E-07  Homo sapiens
  5h3i-assembly1_A  TM=9.584E-01  e=6.148E-07  Oryza sativa Japonica Group
  1hb6-assembly1_A  TM=9.785E-01  e=9.359E-07  Bos taurus
  5h3i-assembly3_C  TM=9.703E-01  e=9.359E-07  Oryza sativa Japonica Group
  5h3g-assembly1_A  TM=9.288E-01  e=1.352E-06  Oryza sativa Japonica Group